Protein AF-A0A4W3GH95-F1 (afdb_monomer_lite)

Radius of gyration: 18.75 Å; chains: 1; bounding box: 42×38×43 Å

InterPro domains:
  IPR001148 Alpha carbonic anhydrase domain [PF00194] (11-67)
  IPR001148 Alpha carbonic anhydrase domain [PS51144] (3-78)
  IPR036398 Alpha carbonic anhydrase domain superfamily [G3DSA:3.10.200.10] (2-73)
  IPR036398 Alpha carbonic anhydrase domain superfamily [SSF51069] (4-67)

Foldseek 3Di:
DQDDADDDPCGLVCCCVNPVVSVDDPDDDDDDDVVPDDDDPVDDDDDDDPPPPPDPDDWDWDDPPHDIFTDDPPDDTD

Secondary structure (DSSP, 8-state):
-PPPP-SSTTHHHHHHHHSGGGGSSS-S-----TTTPPP-TT-PPPP-SSTT--S----EEEE-SS-EEEEPTTS---

pLDDT: mean 85.28, std 13.55, range [43.59, 98.38]

Organism: Callorhinchus milii (NCBI:txid7868)

Sequence (78 aa):
TVQDWGHGADGQALWGKEFPDCGRKAQSPINIQTQQVKYDPTLGPIELEGYEDPEIKWFTLANNGHTGGKCSNNNPCI

Structure (mmCIF, N/CA/C/O backbone):
data_AF-A0A4W3GH95-F1
#
_entry.id   AF-A0A4W3GH95-F1
#
loop_
_atom_site.group_PDB
_atom_site.id
_atom_site.type_symbol
_atom_site.label_atom_id
_atom_site.label_alt_id
_atom_site.label_comp_id
_atom_site.label_asym_id
_atom_site.label_entity_id
_atom_site.label_seq_id
_atom_site.pdbx_PDB_ins_code
_atom_site.Cartn_x
_atom_site.Cartn_y
_atom_site.Cartn_z
_atom_site.occupancy
_atom_site.B_iso_or_equiv
_atom_site.auth_seq_id
_atom_site.auth_comp_id
_atom_site.auth_asym_id
_atom_site.auth_atom_id
_atom_site.pdbx_PDB_model_num
ATOM 1 N N . THR A 1 1 ? 10.428 -18.925 -21.255 1.00 43.59 1 THR A N 1
ATOM 2 C CA . THR A 1 1 ? 10.501 -17.452 -21.327 1.00 43.59 1 THR A CA 1
ATOM 3 C C . THR A 1 1 ? 9.657 -16.928 -20.195 1.00 43.59 1 THR A C 1
ATOM 5 O O . THR A 1 1 ? 8.485 -17.265 -20.161 1.00 43.59 1 THR A O 1
ATOM 8 N N . VAL A 1 2 ? 10.241 -16.227 -19.220 1.00 50.84 2 VAL A N 1
ATOM 9 C CA . VAL A 1 2 ? 9.427 -15.535 -18.207 1.00 50.84 2 VAL A CA 1
ATOM 10 C C . VAL A 1 2 ? 8.694 -14.431 -18.958 1.00 50.84 2 VAL A C 1
ATOM 12 O O . VAL A 1 2 ? 9.338 -13.634 -19.640 1.00 50.84 2 VAL A O 1
ATOM 15 N N . GLN A 1 3 ? 7.368 -14.466 -18.943 1.00 64.44 3 GLN A N 1
ATOM 16 C CA . GLN A 1 3 ? 6.565 -13.424 -19.558 1.00 64.44 3 GLN A CA 1
ATOM 17 C C . GLN A 1 3 ? 6.684 -12.166 -18.698 1.00 64.44 3 GLN A C 1
ATOM 19 O O . GLN A 1 3 ? 6.452 -12.214 -17.491 1.00 64.44 3 GLN A O 1
ATOM 24 N N . ASP A 1 4 ? 7.098 -11.066 -19.321 1.00 77.50 4 ASP A N 1
ATOM 25 C CA . ASP A 1 4 ? 7.091 -9.756 -18.682 1.00 77.50 4 ASP A CA 1
ATOM 26 C C . ASP A 1 4 ? 5.643 -9.357 -18.347 1.00 77.50 4 ASP A C 1
ATOM 28 O O . ASP A 1 4 ? 4.706 -9.705 -19.079 1.00 77.50 4 ASP A O 1
ATOM 32 N N . TRP A 1 5 ? 5.438 -8.684 -17.219 1.00 87.38 5 TRP A N 1
ATOM 33 C CA . TRP A 1 5 ? 4.104 -8.317 -16.746 1.00 87.38 5 TRP A CA 1
ATOM 34 C C . TRP A 1 5 ? 3.734 -6.909 -17.218 1.00 87.38 5 TRP A C 1
ATOM 36 O O . TRP A 1 5 ? 4.580 -6.075 -17.518 1.00 87.38 5 TRP A O 1
ATOM 46 N N . GLY A 1 6 ? 2.439 -6.607 -17.290 1.00 89.12 6 GLY A N 1
ATOM 47 C CA . GLY A 1 6 ? 1.987 -5.269 -17.670 1.00 89.12 6 GLY A CA 1
ATOM 48 C C . GLY A 1 6 ? 0.555 -4.977 -17.249 1.00 89.12 6 GLY A C 1
ATOM 49 O O . GLY A 1 6 ? -0.138 -5.847 -16.727 1.00 89.12 6 GLY A O 1
ATOM 50 N N . HIS A 1 7 ? 0.115 -3.744 -17.502 1.00 89.81 7 HIS A N 1
ATOM 51 C CA . HIS A 1 7 ? -1.242 -3.251 -17.217 1.00 89.81 7 HIS A CA 1
ATOM 52 C C . HIS A 1 7 ? -2.139 -3.156 -18.467 1.00 89.81 7 HIS A C 1
ATOM 54 O O . HIS A 1 7 ? -3.239 -2.619 -18.392 1.00 89.81 7 HIS A O 1
ATOM 60 N N . GLY A 1 8 ? -1.662 -3.631 -19.624 1.00 83.88 8 GLY A N 1
ATOM 61 C CA . GLY A 1 8 ? -2.401 -3.595 -20.891 1.00 83.88 8 GLY A CA 1
ATOM 62 C C . GLY A 1 8 ? -3.625 -4.520 -20.922 1.00 83.88 8 GLY A C 1
ATOM 63 O O . GLY A 1 8 ? -3.997 -5.100 -19.906 1.00 83.88 8 GLY A O 1
ATOM 64 N N . ALA A 1 9 ? -4.219 -4.676 -22.111 1.00 75.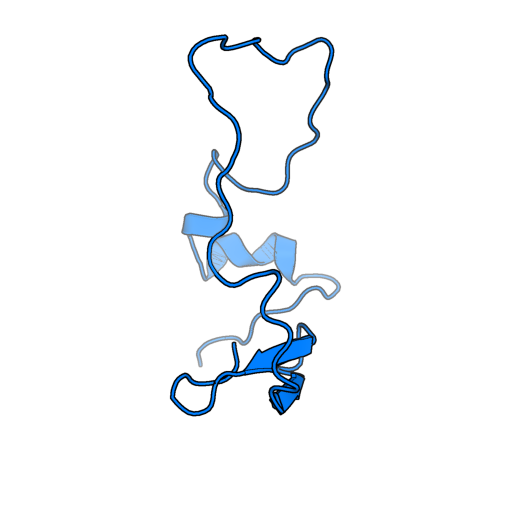00 9 ALA A N 1
ATOM 65 C CA . ALA A 1 9 ? -5.521 -5.323 -22.337 1.00 75.00 9 ALA A CA 1
ATOM 66 C C . ALA A 1 9 ? -5.734 -6.659 -21.593 1.00 75.00 9 ALA A C 1
ATOM 68 O O . ALA A 1 9 ? -6.816 -6.878 -21.059 1.00 75.00 9 ALA A O 1
ATOM 69 N N . ASP A 1 10 ? -4.693 -7.489 -21.481 1.00 69.94 10 ASP A N 1
ATOM 70 C CA . ASP A 1 10 ? -4.740 -8.778 -20.779 1.00 69.94 10 ASP A CA 1
ATOM 71 C C . ASP A 1 10 ? -3.739 -8.865 -19.615 1.00 69.94 10 ASP A C 1
ATOM 73 O O . ASP A 1 10 ? -3.411 -9.943 -19.141 1.00 69.94 10 ASP A O 1
ATOM 77 N N . GLY A 1 11 ? -3.189 -7.743 -19.157 1.00 82.25 11 GLY A N 1
ATOM 78 C CA . GLY A 1 11 ? -2.067 -7.736 -18.224 1.00 82.25 11 GLY A CA 1
ATOM 79 C C . GLY A 1 11 ? -2.458 -8.198 -16.820 1.00 82.25 11 GLY A C 1
ATOM 80 O O . GLY A 1 11 ? -2.264 -9.352 -16.443 1.00 82.25 11 GLY A O 1
ATOM 81 N N . GLN A 1 12 ? -3.055 -7.289 -16.048 1.00 89.62 12 GLN A N 1
ATOM 82 C CA . GLN A 1 12 ? -3.395 -7.526 -14.640 1.00 89.62 12 GLN A CA 1
ATOM 83 C C . GLN A 1 12 ? -4.326 -8.715 -14.422 1.00 89.62 12 GLN A C 1
ATOM 85 O O . GLN A 1 12 ? -4.133 -9.492 -13.489 1.00 89.62 12 GLN A O 1
ATOM 90 N N . ALA A 1 13 ? -5.310 -8.885 -15.306 1.00 89.81 13 ALA A N 1
ATOM 91 C CA . ALA A 1 13 ? -6.259 -9.991 -15.234 1.00 89.81 13 ALA A CA 1
ATOM 92 C C . ALA A 1 13 ? -5.581 -11.368 -15.369 1.00 89.81 13 ALA A C 1
ATOM 94 O O . ALA A 1 13 ? -6.127 -12.366 -14.898 1.00 89.81 13 ALA A O 1
ATOM 95 N N . LEU A 1 14 ? -4.394 -11.434 -15.988 1.00 90.81 14 LEU A N 1
ATOM 96 C CA . LEU A 1 14 ? -3.635 -12.667 -16.173 1.00 90.81 14 LEU A CA 1
ATOM 97 C C . LEU A 1 14 ? -2.493 -12.853 -15.172 1.00 90.81 14 LEU A C 1
ATOM 99 O O . LEU A 1 14 ? -1.938 -13.950 -15.129 1.00 90.81 14 LEU A O 1
ATOM 103 N N . TRP A 1 15 ? -2.168 -11.859 -14.335 1.00 92.44 15 TRP A N 1
ATOM 104 C CA . TRP A 1 15 ? -1.064 -11.969 -13.372 1.00 92.44 15 TRP A CA 1
ATOM 105 C C . TRP A 1 15 ? -1.188 -13.210 -12.490 1.00 92.44 15 TRP A C 1
ATOM 107 O O . TRP A 1 15 ? -0.197 -13.889 -12.275 1.00 92.44 15 TRP A O 1
ATOM 117 N N . GLY A 1 16 ? -2.402 -13.582 -12.072 1.00 93.38 16 GLY A N 1
ATOM 118 C CA . GLY A 1 16 ? -2.639 -14.783 -11.264 1.00 93.38 16 GLY A CA 1
ATOM 119 C C . GLY A 1 16 ? -2.228 -16.115 -11.913 1.00 93.38 16 GLY A C 1
ATOM 120 O O . GLY A 1 16 ? -2.112 -17.107 -11.198 1.00 93.38 16 GLY A O 1
ATOM 121 N N . LYS A 1 17 ? -2.014 -16.164 -13.238 1.00 91.50 17 LYS A N 1
ATOM 122 C CA . LYS A 1 17 ? -1.540 -17.372 -13.939 1.00 91.50 17 LYS A CA 1
ATOM 123 C C . LYS A 1 17 ? -0.047 -17.614 -13.725 1.00 91.50 17 LYS A C 1
ATOM 125 O O . LYS A 1 17 ? 0.347 -18.747 -13.476 1.00 91.50 17 LYS A O 1
ATOM 130 N N . GLU A 1 18 ? 0.749 -16.552 -13.809 1.00 89.88 18 GLU A N 1
ATOM 131 C CA . GLU A 1 18 ? 2.216 -16.602 -13.700 1.00 89.88 18 GLU A CA 1
ATOM 132 C C . GLU A 1 18 ? 2.701 -16.283 -12.276 1.00 89.88 18 GLU A C 1
ATOM 134 O O . GLU A 1 18 ? 3.703 -16.818 -11.808 1.00 89.88 18 GLU A O 1
ATOM 139 N N . PHE A 1 19 ? 1.950 -15.447 -11.556 1.00 92.00 19 PHE A N 1
ATOM 140 C CA . PHE A 1 19 ? 2.195 -15.005 -10.186 1.00 92.00 19 PHE A CA 1
ATOM 141 C C . PHE A 1 19 ? 0.991 -15.404 -9.313 1.00 92.00 19 PHE A C 1
ATOM 143 O O . PHE A 1 19 ? 0.073 -14.603 -9.115 1.00 92.00 19 PHE A O 1
ATOM 150 N N . PRO A 1 20 ? 0.953 -16.639 -8.775 1.00 94.19 20 PRO A N 1
ATOM 151 C CA . PRO A 1 20 ? -0.229 -17.180 -8.093 1.00 94.19 20 PRO A CA 1
ATOM 152 C C . PRO A 1 20 ? -0.739 -16.330 -6.924 1.00 94.19 20 PRO A C 1
ATOM 154 O O . PRO A 1 20 ? -1.929 -16.350 -6.607 1.00 94.19 20 PRO A O 1
ATOM 157 N N . ASP A 1 21 ? 0.144 -15.558 -6.291 1.00 95.81 21 ASP A N 1
ATOM 158 C CA . ASP A 1 21 ? -0.209 -14.654 -5.198 1.00 95.81 21 ASP A CA 1
ATOM 159 C C . ASP A 1 21 ? -1.178 -13.551 -5.646 1.00 95.81 21 ASP A C 1
ATOM 161 O O . ASP A 1 21 ? -2.084 -13.211 -4.884 1.00 95.81 21 ASP A O 1
ATOM 165 N N . CYS A 1 22 ? -1.088 -13.097 -6.902 1.00 95.00 22 CYS A N 1
ATOM 166 C CA . CYS A 1 22 ? -2.009 -12.124 -7.499 1.00 95.00 22 CYS A CA 1
ATOM 167 C C . CYS A 1 22 ? -3.445 -12.657 -7.641 1.00 95.00 22 CYS A C 1
ATOM 169 O O . CYS A 1 22 ? -4.386 -11.878 -7.756 1.00 95.00 22 CYS A O 1
ATOM 171 N N . GLY A 1 23 ? -3.633 -13.982 -7.628 1.00 94.50 23 GLY A N 1
ATOM 172 C CA . GLY A 1 23 ? -4.945 -14.634 -7.693 1.00 94.50 23 GLY A CA 1
ATOM 173 C C . GLY A 1 23 ? -5.576 -14.935 -6.327 1.00 94.50 23 GLY A C 1
ATOM 174 O O . GLY A 1 23 ? -6.627 -15.576 -6.267 1.00 94.50 23 GLY A O 1
ATOM 175 N N . ARG A 1 24 ? -4.937 -14.541 -5.215 1.00 95.94 24 ARG A N 1
ATOM 176 C CA . ARG A 1 24 ? -5.430 -14.825 -3.854 1.00 95.94 24 ARG A CA 1
ATOM 177 C C . ARG A 1 24 ? -6.521 -13.837 -3.413 1.00 95.94 24 ARG A C 1
ATOM 179 O O . ARG A 1 24 ? -6.819 -12.855 -4.077 1.00 95.94 24 ARG A O 1
ATOM 186 N N . LYS A 1 25 ? -7.136 -14.101 -2.252 1.00 97.19 25 LYS A N 1
ATOM 187 C CA . LYS A 1 25 ? -8.289 -13.330 -1.734 1.00 97.19 25 LYS A CA 1
ATOM 188 C C . LYS A 1 25 ? -7.925 -12.031 -1.006 1.00 97.19 25 LYS A C 1
ATOM 190 O O . LYS A 1 25 ? -8.751 -11.132 -0.937 1.00 97.19 25 LYS A O 1
ATOM 195 N N . ALA A 1 26 ? -6.728 -11.946 -0.430 1.00 97.44 26 ALA A N 1
ATOM 196 C CA . ALA A 1 26 ? -6.271 -10.791 0.344 1.00 97.44 26 ALA A CA 1
ATOM 197 C C . ALA A 1 26 ? -5.336 -9.921 -0.511 1.00 97.44 26 ALA A C 1
ATOM 199 O O . ALA A 1 26 ? -4.133 -9.876 -0.268 1.00 97.44 26 ALA A O 1
ATOM 200 N N . GLN A 1 27 ? -5.878 -9.325 -1.575 1.00 97.25 27 GLN A N 1
ATOM 201 C CA . GLN A 1 27 ? -5.140 -8.461 -2.502 1.00 97.25 27 GLN A CA 1
ATOM 202 C C . GLN A 1 27 ? -5.478 -6.986 -2.278 1.00 97.25 27 GLN A C 1
ATOM 204 O O . GLN A 1 27 ? -6.575 -6.649 -1.834 1.00 97.25 27 GLN A O 1
ATOM 209 N N . SER A 1 28 ? -4.529 -6.124 -2.634 1.00 97.12 28 SER A N 1
ATOM 210 C CA . SER A 1 28 ? -4.700 -4.673 -2.738 1.00 97.12 28 SER A CA 1
ATOM 211 C C . SER A 1 28 ? -4.720 -4.256 -4.218 1.00 97.12 28 SER A C 1
ATOM 213 O O . SER A 1 28 ? -4.164 -4.980 -5.045 1.00 97.12 28 SER A O 1
ATOM 215 N N . PRO A 1 29 ? -5.287 -3.085 -4.571 1.00 96.25 29 PRO A N 1
ATOM 216 C CA . PRO A 1 29 ? -6.004 -2.146 -3.702 1.00 96.25 29 PRO A CA 1
ATOM 217 C C . PRO A 1 29 ? -7.429 -2.615 -3.363 1.00 96.25 29 PRO A C 1
ATOM 219 O O . PRO A 1 29 ? -8.004 -3.455 -4.050 1.00 96.25 29 PRO A O 1
ATOM 222 N N . ILE A 1 30 ? -8.016 -2.023 -2.319 1.00 97.44 30 ILE A N 1
ATOM 223 C CA . ILE A 1 30 ? -9.434 -2.185 -1.967 1.00 97.44 30 ILE A CA 1
ATOM 224 C C . ILE A 1 30 ? -10.116 -0.822 -1.850 1.00 97.44 30 ILE A C 1
ATOM 226 O O . ILE A 1 30 ? -9.470 0.192 -1.588 1.00 97.44 30 ILE A O 1
ATOM 230 N N . ASN A 1 31 ? -11.439 -0.804 -1.995 1.00 98.19 31 ASN A N 1
ATOM 231 C CA . ASN A 1 31 ? -12.238 0.374 -1.682 1.00 98.19 31 ASN A CA 1
ATOM 232 C C . ASN A 1 31 ? -12.472 0.467 -0.163 1.00 98.19 31 ASN A C 1
ATOM 234 O O . ASN A 1 31 ? -13.175 -0.373 0.403 1.00 98.19 31 ASN A O 1
ATOM 238 N N . ILE A 1 32 ? -11.914 1.488 0.492 1.00 97.88 32 ILE A N 1
ATOM 239 C CA . ILE A 1 32 ? -12.130 1.742 1.922 1.00 97.88 32 ILE A CA 1
ATOM 240 C C . ILE A 1 32 ? -13.449 2.502 2.102 1.00 97.88 32 ILE A C 1
ATOM 242 O O . ILE A 1 32 ? -13.520 3.718 1.937 1.00 97.88 32 ILE A O 1
ATOM 246 N N . GLN A 1 33 ? -14.504 1.783 2.481 1.00 98.38 33 GLN A N 1
ATOM 247 C CA . GLN A 1 33 ? -15.788 2.384 2.841 1.00 98.38 33 GLN A CA 1
ATOM 248 C C . GLN A 1 33 ? -15.753 2.819 4.309 1.00 98.38 33 GLN A C 1
ATOM 250 O O . GLN A 1 33 ? -15.832 1.983 5.207 1.00 98.38 33 GLN A O 1
ATOM 255 N N . THR A 1 34 ? -15.657 4.125 4.574 1.00 98.06 34 THR A N 1
ATOM 256 C CA . THR A 1 34 ? -15.487 4.672 5.939 1.00 98.06 34 THR A CA 1
ATOM 257 C C . THR A 1 34 ? -16.644 4.359 6.894 1.00 98.06 34 THR A C 1
ATOM 259 O O . THR A 1 34 ? -16.467 4.397 8.102 1.00 98.06 34 THR A O 1
ATOM 262 N N . GLN A 1 35 ? -17.819 3.983 6.386 1.00 98.06 35 GLN A N 1
ATOM 263 C CA . GLN A 1 35 ? -18.938 3.513 7.215 1.00 98.06 35 GLN A CA 1
ATOM 264 C C . GLN A 1 35 ? -18.742 2.077 7.740 1.00 98.06 35 GLN A C 1
ATOM 266 O O . GLN A 1 35 ? -19.445 1.657 8.653 1.00 98.06 35 GLN A O 1
ATOM 271 N N . GLN A 1 36 ? -17.812 1.314 7.155 1.00 98.06 36 GLN A N 1
ATOM 272 C CA . GLN A 1 36 ? -17.537 -0.092 7.477 1.00 98.06 36 GLN A CA 1
ATOM 273 C C . GLN A 1 36 ? -16.190 -0.297 8.184 1.00 98.06 36 GLN A C 1
ATOM 275 O O . GLN A 1 36 ? -15.865 -1.424 8.566 1.00 98.06 36 GLN A O 1
ATOM 280 N N . VAL A 1 37 ? -15.387 0.759 8.351 1.00 97.88 37 VAL A N 1
ATOM 281 C CA . VAL A 1 37 ? -14.132 0.651 9.100 1.00 97.88 37 VAL A CA 1
ATOM 282 C C . VAL A 1 37 ? -14.418 0.487 10.590 1.00 97.88 37 VAL A C 1
ATOM 284 O O . VAL A 1 37 ? -15.435 0.945 11.109 1.00 97.88 37 VAL A O 1
ATOM 287 N N . LYS A 1 38 ? -13.495 -0.164 11.293 1.00 98.25 38 LYS A N 1
ATOM 288 C CA . LYS A 1 38 ? -13.529 -0.277 12.750 1.00 98.25 38 LYS A CA 1
ATOM 289 C C . LYS A 1 38 ? -12.524 0.712 13.320 1.00 98.25 38 LYS A C 1
ATOM 291 O O . LYS A 1 38 ? -11.346 0.627 12.988 1.00 98.25 38 LYS A O 1
ATOM 296 N N . TYR A 1 39 ? -12.995 1.646 14.141 1.00 97.56 39 TYR A N 1
ATOM 297 C CA . TYR A 1 39 ? -12.101 2.522 14.890 1.00 97.56 39 TYR A CA 1
ATOM 298 C C . TYR A 1 39 ? -11.337 1.697 15.928 1.00 97.56 39 TYR A C 1
ATOM 300 O O . TYR A 1 39 ? -11.950 0.968 16.709 1.00 97.56 39 TYR A O 1
ATOM 308 N N . ASP A 1 40 ? -10.015 1.821 15.921 1.00 97.94 40 ASP A N 1
ATOM 309 C CA . ASP A 1 40 ? -9.126 1.200 16.894 1.00 97.94 40 ASP A CA 1
ATOM 310 C C . ASP A 1 40 ? -8.395 2.311 17.668 1.00 97.94 40 ASP A C 1
ATOM 312 O O . ASP A 1 40 ? -7.498 2.948 17.112 1.00 97.94 40 ASP A O 1
ATOM 316 N N . PRO A 1 41 ? -8.779 2.584 18.932 1.00 97.12 41 PRO A N 1
ATOM 317 C CA . PRO A 1 41 ? -8.165 3.640 19.736 1.00 97.12 41 PRO A CA 1
ATOM 318 C C . PRO A 1 41 ? -6.742 3.302 20.197 1.00 97.12 41 PRO A C 1
ATOM 320 O O . PRO A 1 41 ? -6.077 4.160 20.771 1.00 97.12 41 PRO A O 1
ATOM 323 N N . THR A 1 42 ? -6.278 2.064 19.995 1.00 98.06 42 THR A N 1
ATOM 324 C CA . THR A 1 42 ? -4.907 1.659 20.333 1.00 98.06 42 THR A CA 1
ATOM 325 C C . THR A 1 42 ? -3.899 2.063 19.257 1.00 98.06 42 THR A C 1
ATOM 327 O O . THR A 1 42 ? -2.696 2.074 19.519 1.00 98.06 42 THR A O 1
ATOM 330 N N . LEU A 1 43 ? -4.378 2.437 18.063 1.00 97.88 43 LEU A N 1
ATOM 331 C CA . LEU A 1 43 ? -3.541 2.968 16.994 1.00 97.88 43 LEU A CA 1
ATOM 332 C C . LEU A 1 43 ? -3.104 4.396 17.338 1.00 97.88 43 LEU A C 1
ATOM 334 O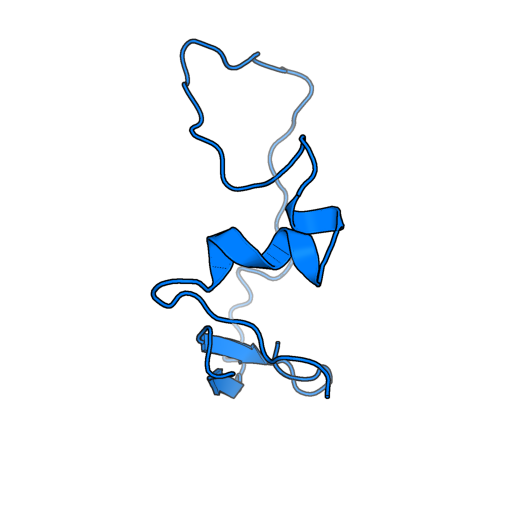 O . LEU A 1 43 ? -3.899 5.337 17.301 1.00 97.88 43 LEU A O 1
ATOM 338 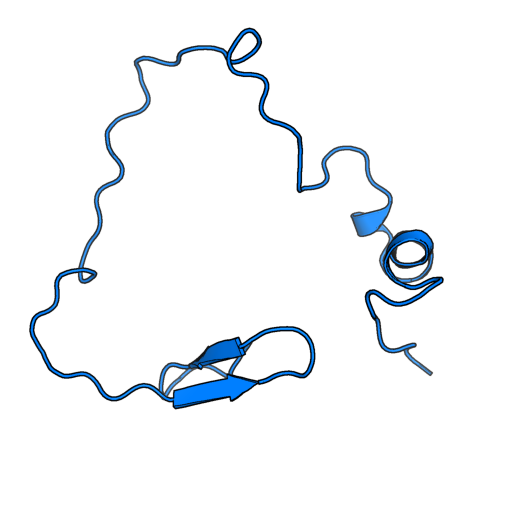N N . GLY A 1 44 ? -1.824 4.544 17.671 1.00 96.50 44 GLY A N 1
ATOM 339 C CA . GLY A 1 44 ? -1.176 5.838 17.852 1.00 96.50 44 GLY A CA 1
ATOM 340 C C . GLY A 1 44 ? -0.894 6.556 16.524 1.00 96.50 44 GLY A C 1
ATOM 341 O O . GLY A 1 44 ? -1.097 5.989 15.445 1.00 96.50 44 GLY A O 1
ATOM 342 N N . PRO A 1 45 ? -0.418 7.810 16.583 1.00 96.44 45 PRO A N 1
ATOM 343 C CA . PRO A 1 45 ? 0.060 8.509 15.397 1.00 96.44 45 PRO A CA 1
ATOM 344 C C . PRO A 1 45 ? 1.243 7.764 14.760 1.00 96.44 45 PRO A C 1
ATOM 346 O O . PRO A 1 45 ? 2.025 7.106 15.444 1.00 96.44 45 PRO A O 1
ATOM 349 N N . ILE A 1 46 ? 1.384 7.890 13.440 1.00 95.69 46 ILE A N 1
ATOM 350 C CA . ILE A 1 46 ? 2.581 7.425 12.734 1.00 95.69 46 ILE A CA 1
ATOM 351 C C . ILE A 1 46 ? 3.699 8.432 13.012 1.00 95.69 46 ILE A C 1
ATOM 353 O O . ILE A 1 46 ? 3.583 9.594 12.621 1.00 95.69 46 ILE A O 1
ATOM 357 N N . GLU A 1 47 ? 4.773 7.990 13.663 1.00 94.56 47 GLU A N 1
ATOM 358 C CA . GLU A 1 47 ? 5.970 8.808 13.868 1.00 94.56 47 GLU A CA 1
ATOM 359 C C . GLU A 1 47 ? 6.910 8.674 12.666 1.00 94.56 47 GLU A C 1
ATOM 361 O O . GLU A 1 47 ? 7.274 7.571 12.254 1.00 94.56 47 GLU A O 1
ATOM 366 N N . LEU A 1 48 ? 7.260 9.811 12.064 1.00 91.75 48 LEU A N 1
ATOM 367 C CA . LEU A 1 48 ? 8.127 9.876 10.892 1.00 91.75 48 LEU A CA 1
ATOM 368 C C . LEU A 1 48 ? 9.499 10.407 11.302 1.00 91.75 48 LEU A C 1
ATOM 370 O O . LEU A 1 48 ? 9.629 11.559 11.704 1.00 91.75 48 LEU A O 1
ATOM 374 N N . GLU A 1 49 ? 10.536 9.594 11.132 1.00 89.38 49 GLU A N 1
ATOM 375 C CA . GLU A 1 49 ? 11.920 10.007 11.366 1.00 89.38 49 GLU A CA 1
ATOM 376 C C . GLU A 1 49 ? 12.608 10.359 10.039 1.00 89.38 49 GLU A C 1
ATOM 378 O O . GLU A 1 49 ? 12.555 9.600 9.070 1.00 89.38 49 GLU A O 1
ATOM 383 N N . GLY A 1 50 ? 13.257 11.526 9.972 1.00 85.56 50 GLY A N 1
ATOM 384 C CA . GLY A 1 50 ? 14.077 11.933 8.821 1.00 85.56 50 GLY A CA 1
ATOM 385 C C . GLY A 1 50 ? 13.311 12.353 7.556 1.00 85.56 50 GLY A C 1
ATOM 386 O O . GLY A 1 50 ? 13.939 12.605 6.529 1.00 85.56 50 GLY A O 1
ATOM 387 N N . TYR A 1 51 ? 11.978 12.454 7.606 1.00 86.00 51 TYR A N 1
ATOM 388 C CA . TYR A 1 51 ? 11.159 12.956 6.488 1.00 86.00 51 TYR A CA 1
ATOM 389 C C . TYR A 1 51 ? 11.214 14.481 6.338 1.00 86.00 51 TYR A C 1
ATOM 391 O O . TYR A 1 51 ? 11.052 14.990 5.232 1.00 86.00 51 TYR A O 1
ATOM 399 N N . GLU A 1 52 ? 11.466 15.195 7.435 1.00 82.75 52 GLU A N 1
ATOM 400 C CA . GLU A 1 52 ? 11.596 16.658 7.470 1.00 82.75 52 GLU A CA 1
ATOM 401 C C . GLU A 1 52 ? 13.045 17.135 7.297 1.00 82.75 52 GLU A C 1
ATOM 403 O O . GLU A 1 52 ? 13.329 18.309 7.522 1.00 82.75 52 GLU A O 1
ATOM 408 N N . ASP A 1 53 ? 13.971 16.235 6.943 1.00 76.44 53 ASP A N 1
ATOM 409 C CA . ASP A 1 53 ? 15.396 16.552 6.884 1.00 76.44 53 ASP A CA 1
ATOM 410 C C . ASP A 1 53 ? 15.654 17.763 5.959 1.00 76.44 53 ASP A C 1
ATOM 412 O O . ASP A 1 53 ? 15.390 17.680 4.754 1.00 76.44 53 ASP A O 1
ATOM 416 N N . PRO A 1 54 ? 16.142 18.893 6.508 1.00 60.47 54 PRO A N 1
ATOM 417 C CA . PRO A 1 54 ? 16.343 20.125 5.758 1.00 60.47 54 PRO A CA 1
ATOM 418 C C . PRO A 1 54 ? 17.577 20.076 4.845 1.00 60.47 54 PRO A C 1
ATOM 420 O O . PRO A 1 54 ? 17.818 21.030 4.100 1.00 60.47 54 PRO A O 1
ATOM 423 N N . GLU A 1 55 ? 18.383 19.008 4.885 1.00 65.56 55 GLU A N 1
ATOM 424 C CA . GLU A 1 55 ? 19.496 18.843 3.955 1.00 65.56 55 GLU A CA 1
ATOM 425 C C . GLU A 1 55 ? 18.996 18.673 2.513 1.00 65.56 55 GLU A C 1
ATOM 427 O O . GLU A 1 55 ? 18.191 17.794 2.194 1.00 65.56 55 GLU A O 1
ATOM 432 N N . ILE A 1 56 ? 19.543 19.479 1.594 1.00 64.19 56 ILE A N 1
ATOM 433 C CA . ILE A 1 56 ? 19.359 19.286 0.152 1.00 64.19 56 ILE A CA 1
ATOM 434 C C . ILE A 1 56 ? 20.073 17.990 -0.243 1.00 64.19 56 ILE A C 1
ATOM 436 O O . ILE A 1 56 ? 21.261 17.973 -0.569 1.00 64.19 56 ILE A O 1
ATOM 440 N N . LYS A 1 57 ? 19.333 16.886 -0.206 1.00 70.94 57 LYS A N 1
ATOM 441 C CA . LYS A 1 57 ? 19.799 15.579 -0.657 1.00 70.94 57 LYS A CA 1
ATOM 442 C C . LYS A 1 57 ? 19.464 15.415 -2.133 1.00 70.94 57 LYS A C 1
ATOM 444 O O . LYS A 1 57 ? 18.302 15.466 -2.534 1.00 70.94 57 LYS A O 1
ATOM 449 N N . TRP A 1 58 ? 20.492 15.210 -2.951 1.00 77.06 58 TRP A N 1
ATOM 450 C CA . TRP A 1 58 ? 20.307 14.805 -4.340 1.00 77.06 58 TRP A CA 1
ATOM 451 C C . TRP A 1 58 ? 19.832 13.357 -4.377 1.00 77.06 58 TRP A C 1
ATOM 453 O O . TRP A 1 58 ? 20.417 12.484 -3.736 1.00 77.06 58 TRP A O 1
ATOM 463 N N . PHE A 1 59 ? 18.778 13.107 -5.144 1.00 78.12 59 PHE A N 1
ATOM 464 C CA . PHE A 1 59 ? 18.250 11.770 -5.364 1.00 78.12 59 PHE A CA 1
ATOM 465 C C . PHE A 1 59 ? 18.177 11.490 -6.853 1.00 78.12 59 PHE A C 1
ATOM 467 O O . PHE A 1 59 ? 17.879 12.380 -7.651 1.00 78.12 59 PHE A O 1
ATOM 474 N N . THR A 1 60 ? 18.396 10.234 -7.213 1.00 84.62 60 THR A N 1
ATOM 475 C CA . THR A 1 60 ? 18.150 9.773 -8.574 1.00 84.62 60 THR A CA 1
ATOM 476 C C . THR A 1 60 ? 16.669 9.452 -8.712 1.00 84.62 60 THR A C 1
ATOM 478 O O . THR A 1 60 ? 16.117 8.706 -7.906 1.00 84.62 60 THR A O 1
ATOM 481 N N . LEU A 1 61 ? 16.024 10.009 -9.733 1.00 86.69 61 LEU A N 1
ATOM 482 C CA . LEU A 1 61 ? 14.704 9.575 -10.178 1.00 86.69 61 LEU A CA 1
ATOM 483 C C . LEU A 1 61 ? 14.897 8.643 -11.372 1.00 86.69 61 LEU A C 1
ATOM 485 O O . LEU A 1 61 ? 15.515 9.037 -12.361 1.00 86.69 61 LEU A O 1
ATOM 489 N N . ALA A 1 62 ? 14.367 7.429 -11.286 1.00 88.69 62 ALA A N 1
ATOM 490 C CA . ALA A 1 62 ? 14.415 6.460 -12.371 1.00 88.69 62 ALA A CA 1
ATOM 491 C C . ALA A 1 62 ? 13.007 6.065 -12.806 1.00 88.69 62 ALA A C 1
ATOM 493 O O . ALA A 1 62 ? 12.082 6.020 -12.001 1.00 88.69 62 ALA A O 1
ATOM 494 N N . ASN A 1 63 ? 12.855 5.771 -14.092 1.00 90.62 63 ASN A N 1
ATOM 495 C CA . ASN A 1 63 ? 11.650 5.180 -14.651 1.00 90.62 63 ASN A CA 1
ATOM 496 C C . ASN A 1 63 ? 11.952 3.712 -14.967 1.00 90.62 63 ASN A C 1
ATOM 498 O O . ASN A 1 63 ? 12.823 3.443 -15.793 1.00 90.62 63 ASN A O 1
ATOM 502 N N . ASN A 1 64 ? 11.247 2.785 -14.319 1.00 87.75 64 ASN A N 1
ATOM 503 C CA . ASN A 1 64 ? 11.419 1.345 -14.536 1.00 87.75 64 ASN A CA 1
ATOM 504 C C . ASN A 1 64 ? 10.497 0.777 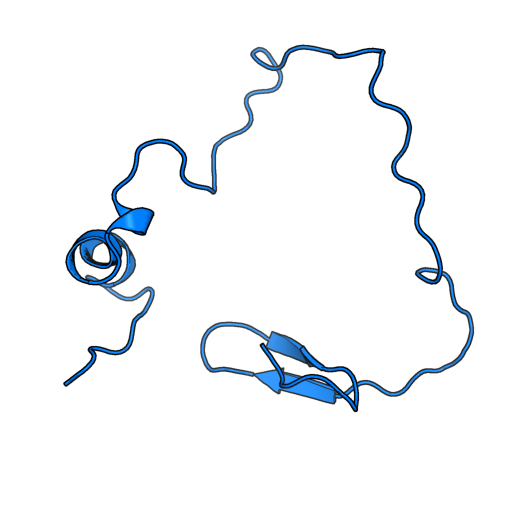-15.640 1.00 87.75 64 ASN A C 1
ATOM 506 O O . ASN A 1 64 ? 10.444 -0.432 -15.827 1.00 87.75 64 ASN A O 1
ATOM 510 N N . GLY A 1 65 ? 9.744 1.627 -16.349 1.00 90.12 65 GLY A N 1
ATOM 511 C CA . GLY A 1 65 ? 8.744 1.232 -17.349 1.00 90.12 65 GLY A CA 1
ATOM 512 C C . GLY A 1 65 ? 7.326 1.045 -16.794 1.00 90.12 65 GLY A C 1
ATOM 513 O O . GLY A 1 65 ? 6.374 0.998 -17.571 1.00 90.12 65 GLY A O 1
ATOM 514 N N . HIS A 1 66 ? 7.165 1.014 -15.468 1.00 88.00 66 HIS A N 1
ATOM 515 C CA . HIS A 1 66 ? 5.887 0.831 -14.773 1.00 88.00 66 HIS A CA 1
ATOM 516 C C . HIS A 1 66 ? 5.554 1.988 -13.818 1.00 88.00 66 HIS A C 1
ATOM 518 O O . HIS A 1 66 ? 4.388 2.342 -13.656 1.00 88.00 66 HIS A O 1
ATOM 524 N N . THR A 1 67 ? 6.567 2.597 -13.196 1.00 89.94 67 THR A N 1
ATOM 525 C CA . THR A 1 67 ? 6.457 3.760 -12.310 1.00 89.94 67 THR A CA 1
ATOM 526 C C . THR A 1 6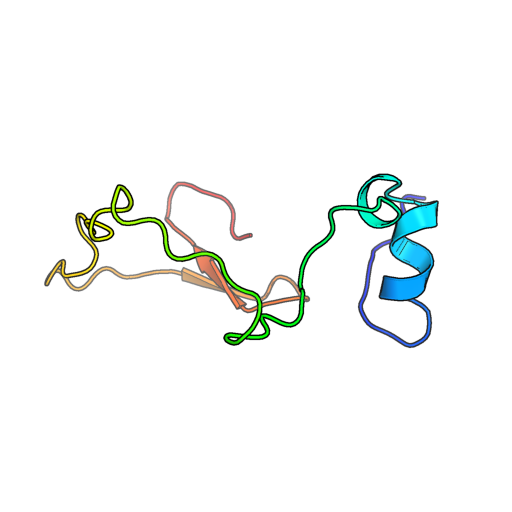7 ? 7.754 4.582 -12.303 1.00 89.94 67 THR A C 1
ATOM 528 O O . THR A 1 67 ? 8.823 4.105 -12.689 1.00 89.94 67 THR A O 1
ATOM 531 N N . GLY A 1 68 ? 7.665 5.836 -11.852 1.00 90.25 68 GLY A N 1
ATOM 532 C CA . GLY A 1 68 ? 8.829 6.638 -11.471 1.00 90.25 68 GLY A CA 1
ATOM 533 C C . GLY A 1 68 ? 9.193 6.386 -10.006 1.00 90.25 68 GLY A C 1
ATOM 534 O O . GLY A 1 68 ? 8.363 6.613 -9.126 1.00 90.25 68 GLY A O 1
ATOM 535 N N . GLY A 1 69 ? 10.411 5.921 -9.738 1.00 86.12 69 GLY A N 1
ATOM 536 C CA . GLY A 1 69 ? 10.906 5.575 -8.406 1.00 86.12 69 GLY A CA 1
ATOM 537 C C . GLY A 1 69 ? 12.079 6.453 -7.965 1.00 86.12 69 GLY A C 1
ATOM 538 O O . GLY A 1 69 ? 12.976 6.769 -8.749 1.00 86.12 69 GLY A O 1
ATOM 539 N N . LYS A 1 70 ? 12.086 6.845 -6.686 1.00 80.94 70 LYS A N 1
ATOM 540 C CA . LYS A 1 70 ? 13.227 7.512 -6.044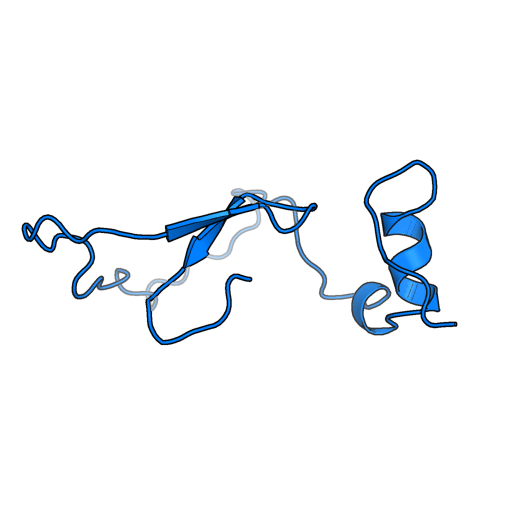 1.00 80.94 70 LYS A CA 1
ATOM 541 C C . LYS A 1 70 ? 14.272 6.463 -5.669 1.00 80.94 70 LYS A C 1
ATOM 543 O O . LYS A 1 70 ? 13.966 5.544 -4.913 1.00 80.94 70 LYS A O 1
ATOM 548 N N . CYS A 1 71 ? 15.506 6.635 -6.123 1.00 73.25 71 CYS A N 1
ATOM 549 C CA . CYS A 1 71 ? 16.615 5.754 -5.778 1.00 73.25 71 CYS A CA 1
ATOM 550 C C . CYS A 1 71 ? 17.510 6.397 -4.716 1.00 73.25 71 CYS A C 1
ATOM 552 O O . CYS A 1 71 ? 17.755 7.607 -4.717 1.00 73.25 71 CYS A O 1
ATOM 554 N N . SER A 1 72 ? 18.015 5.559 -3.815 1.00 70.31 72 SER A N 1
ATOM 555 C CA . SER A 1 72 ? 19.107 5.902 -2.908 1.00 70.31 72 SER A CA 1
ATOM 556 C C . SER A 1 72 ? 20.403 5.324 -3.470 1.00 70.31 72 SER A C 1
ATOM 558 O O . SER A 1 72 ? 20.377 4.251 -4.067 1.00 70.31 72 SER A O 1
ATOM 560 N N . ASN A 1 73 ? 21.536 5.996 -3.257 1.00 61.25 73 ASN A N 1
ATOM 561 C CA . ASN A 1 73 ? 22.838 5.637 -3.842 1.00 61.25 73 ASN A CA 1
ATOM 562 C C . ASN A 1 73 ? 23.293 4.187 -3.554 1.00 61.25 73 ASN A C 1
ATOM 564 O O . ASN A 1 73 ? 24.161 3.682 -4.258 1.00 61.25 73 ASN A O 1
ATOM 568 N N . ASN A 1 74 ? 22.693 3.516 -2.560 1.00 60.28 74 ASN A N 1
ATOM 569 C CA . ASN A 1 74 ? 23.033 2.155 -2.131 1.00 60.28 74 ASN A CA 1
ATOM 570 C C . ASN A 1 74 ? 21.936 1.102 -2.386 1.00 60.28 74 ASN A C 1
ATOM 572 O O . ASN A 1 74 ? 22.076 -0.021 -1.909 1.00 60.28 74 ASN A O 1
ATOM 576 N N . ASN A 1 75 ? 20.844 1.428 -3.087 1.00 57.62 75 ASN A N 1
ATOM 577 C CA . ASN A 1 75 ? 19.776 0.463 -3.370 1.00 57.62 75 ASN A CA 1
ATOM 578 C C . ASN A 1 75 ? 19.345 0.571 -4.842 1.00 57.62 75 ASN A C 1
ATOM 580 O O . ASN A 1 75 ? 19.142 1.695 -5.312 1.00 57.62 75 ASN A O 1
ATOM 584 N N . PRO A 1 76 ? 19.208 -0.547 -5.584 1.00 60.38 76 PRO A N 1
ATOM 585 C CA . PRO A 1 76 ? 18.723 -0.502 -6.955 1.00 60.38 76 PRO A CA 1
ATOM 586 C C . PRO A 1 76 ? 17.362 0.196 -7.015 1.00 60.38 76 PRO A C 1
ATOM 588 O O . PRO A 1 76 ? 16.524 0.045 -6.124 1.00 60.38 76 PRO A O 1
ATOM 591 N N . CYS A 1 77 ? 17.182 0.997 -8.063 1.00 60.44 77 CYS A N 1
ATOM 592 C CA . CYS A 1 77 ? 15.917 1.647 -8.365 1.00 60.44 77 CYS A CA 1
ATOM 593 C C . CYS A 1 77 ? 14.831 0.578 -8.517 1.00 60.44 77 CYS A C 1
ATOM 595 O O . CYS A 1 77 ? 15.009 -0.347 -9.311 1.00 60.44 77 CYS A O 1
ATOM 597 N N . ILE A 1 78 ? 13.757 0.698 -7.731 1.00 58.41 78 ILE A N 1
ATOM 598 C CA . ILE A 1 78 ? 12.573 -0.157 -7.857 1.00 58.41 78 ILE A CA 1
ATOM 599 C C . ILE A 1 78 ? 11.811 0.261 -9.101 1.00 58.41 78 ILE A C 1
ATOM 601 O O . ILE A 1 78 ? 11.578 1.481 -9.276 1.00 58.41 78 ILE A O 1
#